Protein 7CCE (pdb70)

Organism: Arabidopsis thaliana (NCBI:txid3702)

Solvent-accessible surface area: 9887 Å² total

Sequence (170 aa):
THFNQFAYDGNTYDLEVPVLLVPEDKSQKPYVAIIKDITQTKDGSMMILGQWFYRPEEAEKRGGGNWQSSDTRELFYSFHRDEVPAESVMHRCVVYFVPAHKQLPKRKNNPGFIVRKVYDTVEKKLWKLTDKDYEDSKQREIDVLVKKTMNVLGDLPDLTKAARSAPATG

GO terms:
  GO:0061628 histone H3K27me3 reader activity (F, IDA)
  GO:0045814 negative regulation of gene expression, epigenetic (P, IDA)
  GO:0140566 histone reader activity (F, IDA)
  GO:0061628 histone H3K27me3 reader activity (F, IMP)
  GO:0034244 negative regulation of transcription elongation by RNA polymerase II (P, IMP)
  GO:0045814 negative regulation of gene expression, epigenetic (P, IMP)
  GO:2000028 regulation of photoperiodism, flowering (P, IMP)
  GO:0005515 protein binding (F, IPI)
  GO:0001217 DNA-binding transcription repressor activity (F, IDA)

CATH classification: 2.30.30.490

B-factor: mean 90.72, std 23.34, range [47.89, 158.92]

Nearest PDB structures (foldseek):
  7cce-assembly1_A  TM=1.006E+00  e=3.163E-33  Arabidopsis thaliana
  6oxb-assembly6_F  TM=7.809E-01  e=2.445E-09  Homo sapiens
  6vil-assembly1_A  TM=7.698E-01  e=1.739E-09  Mus musculus
  5guv-assembly1_A  TM=6.776E-01  e=2.368E-08  Mus musculus
  5gut-assembly1_A  TM=7.048E-01  e=1.541E-07  Mus musculus

Secondary structure (DSSP, 8-state):
-EES-EEETTEEE-SS-EEEE-BSSTTSPPEEEEEEEEEE-TTS-EEEEEEEEE-TTTSBPTTS-B---SSTTEEEEEEEEEEEEGGGEEEE--EEE--SSBPPPPTTTS-SEEEEEEEETTTTEEE-SS-TTS-HHHHHHHHHHHHHHHHH-----B-/-PPB-------

InterPro domains:
  IPR001025 Bromo adjacent homology (BAH) domain [PF01426] (130-247)
  IPR001025 Bromo adjacent homology (BAH) domain [PS51038] (129-248)
  IPR001025 Bromo adjacent homology (BAH) domain [SM00439] (129-248)
  IPR003618 Transcription elongation factor S-II, central domain [PF07500] (340-480)
  IPR003618 Transcription elongation factor S-II, central domain [PS51321] (344-493)
  IPR003618 Transcription elongation factor S-II, central domain [SM00510] (342-475)
  IPR036575 Transcription elongation factor S-II, central domain superfamily [G3DSA:1.10.472.30] (329-467)
  IPR036575 Transcription elongation factor S-II, central domain superfamily [SSF46942] (339-466)
  IPR043151 Bromo adjacent homology (BAH) domain superfamily [G3DSA:2.30.30.490] (108-322)

Radius of gyration: 16.19 Å; Cα contacts (8 Å, |Δi|>4): 333; chains: 2; bounding box: 48×38×39 Å

Foldseek 3Di:
DWDQWDDDPHDIGGAQFKFWFCDPDNPDDTWIWGFHTWDADPVGFIKTKTFGKAAQQGQAALVGHGGDAPDPQEIATERDIDIDTPNRTDGTFDEAEAAPFFDDDDCVVDNHHYYQWHADNVNSDTDGLDDPVDDPVVNVVSVVRNVVNCVVPPDGHGD/DDDDDDDDDDD

Structure (mmCIF, N/CA/C/O backbone):
data_7CCE
#
_entry.id   7CCE
#
_cell.length_a   78.599
_cell.length_b   78.599
_cell.length_c   72.730
_cell.angle_alpha   90.000
_cell.angle_beta   90.000
_cell.angle_gamma   120.000
#
_symmetry.space_group_name_H-M   'P 31 2 1'
#
loop_
_entity.id
_entity.type
_entity.pdbx_description
1 polymer 'Bromo-adjacent homology (BAH) domain-containing protein'
2 polymer 'Histone H3.2'
3 non-polymer 2-AMINO-2-HYDROXYMETHYL-PROPANE-1,3-DIOL
4 water water
#
loop_
_atom_site.group_PDB
_atom_site.id
_atom_site.type_symbol
_atom_site.label_atom_id
_atom_site.label_alt_id
_atom_site.label_comp_id
_atom_site.label_asym_id
_atom_site.label_entity_id
_atom_site.label_seq_id
_atom_site.pdbx_PDB_ins_code
_atom_site.Cartn_x
_atom_site.Cartn_y
_atom_site.Cartn_z
_atom_site.occupancy
_atom_site.B_iso_or_equiv
_atom_site.auth_seq_id
_atom_site.auth_comp_id
_atom_site.auth_asym_id
_atom_site.auth_atom_id
_atom_site.pdbx_PDB_model_num
ATOM 1 N N . THR A 1 9 ? 37.499 37.617 11.179 1.00 86.93 119 THR A N 1
ATOM 2 C CA . THR A 1 9 ? 36.585 38.249 10.233 1.00 78.12 119 THR A CA 1
ATOM 3 C C . THR A 1 9 ? 35.355 37.375 10.000 1.00 87.00 119 THR A C 1
ATOM 4 O O . THR A 1 9 ? 35.462 36.264 9.481 1.00 82.46 119 THR A O 1
ATOM 8 N N . HIS A 1 10 ? 34.191 37.886 10.385 1.00 86.60 120 HIS A N 1
ATOM 9 C CA . HIS A 1 10 ? 32.932 37.165 10.276 1.00 79.20 120 HIS A CA 1
ATOM 10 C C . HIS A 1 10 ? 32.013 37.849 9.273 1.00 69.25 120 HIS A C 1
ATOM 11 O O . HIS A 1 10 ? 32.128 39.049 9.007 1.00 76.52 120 HIS A O 1
ATOM 18 N N . PHE A 1 11 ? 31.095 37.065 8.713 1.00 65.79 121 PHE A N 1
ATOM 19 C CA . PHE A 1 11 ? 30.165 37.542 7.700 1.00 82.06 121 PHE A CA 1
ATOM 20 C C . PHE A 1 11 ? 28.748 37.143 8.082 1.00 71.12 121 PHE A C 1
ATOM 21 O O . PHE A 1 11 ? 28.526 36.065 8.640 1.00 78.74 121 PHE A O 1
ATOM 29 N N . ASN A 1 12 ? 27.789 38.020 7.778 1.00 68.42 122 ASN A N 1
ATOM 30 C CA . ASN A 1 12 ? 26.385 37.705 8.023 1.00 62.48 122 ASN A CA 1
ATOM 31 C C . ASN A 1 12 ? 25.755 36.951 6.859 1.00 71.62 122 ASN A C 1
ATOM 32 O O . ASN A 1 12 ? 24.788 36.208 7.060 1.00 79.60 122 ASN A O 1
ATOM 37 N N . GLN A 1 13 ? 26.276 37.131 5.646 1.00 69.62 123 GLN A N 1
ATOM 38 C CA . GLN A 1 13 ? 25.822 36.393 4.476 1.00 67.98 123 GLN A CA 1
ATOM 39 C C . GLN A 1 13 ? 27.032 36.026 3.628 1.00 75.06 123 GLN A C 1
ATOM 40 O O . GLN A 1 13 ? 28.127 36.567 3.802 1.00 77.07 123 GLN A O 1
ATOM 46 N N . PHE A 1 14 ? 26.827 35.094 2.699 1.00 64.38 124 PHE A N 1
ATOM 47 C CA . PHE A 1 14 ? 27.859 34.815 1.708 1.00 55.78 124 PHE A CA 1
ATOM 48 C C . PHE A 1 14 ? 27.205 34.397 0.399 1.00 74.93 124 PHE A C 1
ATOM 49 O O . PHE A 1 14 ? 26.192 33.697 0.395 1.00 71.87 124 PHE A O 1
ATOM 57 N N . ALA A 1 15 ? 27.801 34.833 -0.707 1.00 70.17 125 ALA A N 1
ATOM 58 C CA . ALA A 1 15 ? 27.287 34.570 -2.043 1.00 71.32 125 ALA A CA 1
ATOM 59 C C . ALA A 1 15 ? 28.182 33.557 -2.743 1.00 65.48 125 ALA A C 1
ATOM 60 O O . ALA A 1 15 ? 29.411 33.675 -2.704 1.00 80.31 125 ALA A O 1
ATOM 62 N N . TYR A 1 16 ? 27.562 32.565 -3.382 1.00 58.14 126 TYR A N 1
ATOM 63 C CA . TYR A 1 16 ? 28.290 31.555 -4.135 1.00 67.71 126 TYR A CA 1
ATOM 64 C C . TYR A 1 16 ? 27.378 30.978 -5.208 1.00 70.19 126 TYR A C 1
ATOM 65 O O . TYR A 1 16 ? 26.210 30.674 -4.942 1.00 71.03 126 TYR A O 1
ATOM 74 N N . ASP A 1 17 ? 27.920 30.844 -6.420 1.00 85.63 127 ASP A N 1
ATOM 75 C CA . ASP A 1 17 ? 27.218 30.232 -7.552 1.00 77.67 127 ASP A CA 1
ATOM 76 C C . ASP A 1 17 ? 25.867 30.892 -7.810 1.00 64.92 127 ASP A C 1
ATOM 77 O O . ASP A 1 17 ? 24.906 30.236 -8.222 1.00 78.33 127 ASP A O 1
ATOM 82 N N . GLY A 1 18 ? 25.779 32.198 -7.566 1.00 63.94 128 GLY A N 1
ATOM 83 C CA . GLY A 1 18 ? 24.564 32.945 -7.807 1.00 60.56 128 GLY A CA 1
ATOM 84 C C . GLY A 1 18 ? 23.545 32.916 -6.688 1.00 64.83 128 GLY A C 1
ATOM 85 O O . GLY A 1 18 ? 22.481 33.532 -6.829 1.00 70.75 128 GLY A O 1
ATOM 86 N N . ASN A 1 19 ? 23.829 32.231 -5.584 1.00 69.98 129 ASN A N 1
ATOM 87 C CA . ASN A 1 19 ? 22.902 32.139 -4.465 1.00 73.19 129 ASN A CA 1
ATOM 88 C C . ASN A 1 19 ? 23.515 32.768 -3.224 1.00 53.41 129 ASN A C 1
ATOM 89 O O . ASN A 1 19 ? 24.701 32.577 -2.938 1.00 64.98 129 ASN A O 1
ATOM 94 N N . THR A 1 20 ? 22.699 33.520 -2.493 1.00 62.78 130 THR A N 1
ATOM 95 C CA . THR A 1 20 ? 23.107 34.147 -1.244 1.00 53.76 130 THR A CA 1
ATOM 96 C C . THR A 1 20 ? 22.568 33.333 -0.077 1.00 72.48 130 THR A C 1
ATOM 97 O O . THR A 1 20 ? 21.397 32.944 -0.073 1.00 71.52 130 THR A O 1
ATOM 101 N N . TYR A 1 21 ? 23.425 33.078 0.907 1.00 52.27 131 TYR A N 1
ATOM 102 C CA . TYR A 1 21 ? 23.079 32.281 2.073 1.00 63.78 131 TYR A CA 1
ATOM 103 C C . TYR A 1 21 ? 23.270 33.120 3.324 1.00 52.81 131 TYR A C 1
ATOM 104 O O . TYR A 1 21 ? 24.327 33.738 3.509 1.00 62.46 131 TYR A O 1
ATOM 113 N N . ASP A 1 22 ? 22.244 33.142 4.171 1.00 64.28 132 ASP A N 1
ATOM 114 C CA . ASP A 1 22 ? 22.258 33.862 5.432 1.00 62.22 132 ASP A CA 1
ATOM 115 C C . ASP A 1 22 ? 22.606 32.907 6.570 1.00 56.01 132 ASP A C 1
ATOM 116 O O . ASP A 1 22 ? 22.953 31.743 6.360 1.00 60.79 132 ASP A O 1
ATOM 121 N N . LEU A 1 23 ? 22.501 33.411 7.793 1.00 66.97 133 LEU A N 1
ATOM 122 C CA . LEU A 1 23 ? 22.722 32.609 8.986 1.00 67.43 133 LEU A CA 1
ATOM 123 C C . LEU A 1 23 ? 21.422 31.943 9.427 1.00 60.45 133 LEU A C 1
ATOM 124 O O . LEU A 1 23 ? 20.320 32.411 9.126 1.00 66.58 133 LEU A O 1
ATOM 129 N N . GLU A 1 24 ? 21.571 30.829 10.147 1.00 59.87 134 GLU A N 1
ATOM 130 C CA . GLU A 1 24 ? 20.444 30.110 10.747 1.00 62.11 134 GLU A CA 1
ATOM 131 C C . GLU A 1 24 ? 19.462 29.611 9.688 1.00 70.76 134 GLU A C 1
ATOM 132 O O . GLU A 1 24 ? 18.243 29.655 9.875 1.00 77.11 134 GLU A O 1
ATOM 138 N N . VAL A 1 25 ? 19.992 29.127 8.568 1.00 65.64 135 VAL A N 1
ATOM 139 C CA . VAL A 1 25 ? 19.173 28.506 7.529 1.00 66.47 135 VAL A CA 1
ATOM 140 C C . VAL A 1 25 ? 19.779 27.154 7.165 1.00 57.67 135 VAL A C 1
ATOM 141 O O . VAL A 1 25 ? 21.010 27.005 7.165 1.00 61.03 135 VAL A O 1
ATOM 145 N N . PRO A 1 26 ? 18.964 26.145 6.861 1.00 62.30 136 PRO A N 1
ATOM 146 C CA . PRO A 1 26 ? 19.516 24.837 6.498 1.00 62.90 136 PRO A CA 1
ATOM 147 C C . PRO A 1 26 ? 20.000 24.807 5.058 1.00 62.14 136 PRO A C 1
ATOM 148 O O . PRO A 1 26 ? 19.413 25.428 4.166 1.00 69.88 136 PRO A O 1
ATOM 152 N N . VAL A 1 27 ? 21.088 24.073 4.837 1.00 59.67 137 VAL A N 1
ATOM 153 C CA . VAL A 1 27 ? 21.683 23.932 3.515 1.00 60.77 137 VAL A CA 1
ATOM 154 C C . VAL A 1 27 ? 22.111 22.487 3.306 1.00 62.17 137 VAL A C 1
ATOM 155 O O . VAL A 1 27 ? 22.445 21.767 4.256 1.00 74.14 137 VAL A O 1
ATOM 159 N N . LEU A 1 28 ? 22.087 22.068 2.042 1.00 63.86 138 LEU A N 1
ATOM 160 C CA . LEU A 1 28 ? 22.658 20.797 1.620 1.00 65.08 138 LEU A CA 1
ATOM 161 C C . LEU A 1 28 ? 24.124 20.994 1.261 1.00 57.20 138 LEU A C 1
ATOM 162 O O . LEU A 1 28 ? 24.503 22.008 0.669 1.00 69.39 138 LEU A O 1
ATOM 167 N N . LEU A 1 29 ? 24.943 20.013 1.619 1.00 55.50 139 LEU A N 1
ATOM 168 C CA . LEU A 1 29 ? 26.380 20.065 1.408 1.00 55.71 139 LEU A CA 1
ATOM 169 C C . LEU A 1 29 ? 26.837 18.795 0.710 1.00 64.33 139 LEU A C 1
ATOM 170 O O . LEU A 1 29 ? 26.346 17.700 1.009 1.00 84.82 139 LEU A O 1
ATOM 175 N N . VAL A 1 30 ? 27.772 18.954 -0.222 1.00 74.97 140 VAL A N 1
ATOM 176 C CA . VAL A 1 30 ? 28.373 17.794 -0.891 1.00 75.64 140 VAL A CA 1
ATOM 177 C C . VAL A 1 30 ? 29.099 16.947 0.147 1.00 74.27 140 VAL A C 1
ATOM 178 O O . VAL A 1 30 ? 29.945 17.476 0.897 1.00 73.08 140 VAL A O 1
ATOM 182 N N . PRO A 1 31 ? 28.815 15.651 0.245 1.00 80.09 141 PRO A N 1
ATOM 183 C CA . PRO A 1 31 ? 29.390 14.850 1.329 1.00 85.09 141 PRO A CA 1
ATOM 184 C C . PRO A 1 31 ? 30.875 14.589 1.130 1.00 88.65 141 PRO A C 1
ATOM 185 O O . PRO A 1 31 ? 31.408 14.645 0.019 1.00 92.03 141 PRO A O 1
ATOM 189 N N . GLU A 1 32 ? 31.544 14.310 2.249 1.00 104.61 142 GLU A N 1
ATOM 190 C CA . GLU A 1 32 ? 32.947 13.911 2.210 1.00 96.50 142 GLU A CA 1
ATOM 191 C C . GLU A 1 32 ? 33.121 12.627 1.409 1.00 103.42 142 GLU A C 1
ATOM 192 O O . GLU A 1 32 ? 33.799 12.607 0.375 1.00 104.57 142 GLU A O 1
ATOM 198 N N . ASP A 1 33 ? 32.512 11.544 1.878 1.00 110.35 143 ASP A N 1
ATOM 199 C CA . ASP A 1 33 ? 32.525 10.291 1.142 1.00 119.45 143 ASP A CA 1
ATOM 200 C C . ASP A 1 33 ? 31.505 10.353 0.012 1.00 112.46 143 ASP A C 1
ATOM 201 O O . ASP A 1 33 ? 30.382 10.829 0.197 1.00 108.49 143 ASP A O 1
ATOM 206 N N . LYS A 1 34 ? 31.910 9.874 -1.165 1.00 122.07 144 LYS A N 1
ATOM 207 C CA . LYS A 1 34 ? 31.046 9.952 -2.339 1.00 121.05 144 LYS A CA 1
ATOM 208 C C . LYS A 1 34 ? 29.769 9.141 -2.144 1.00 134.42 144 LYS A C 1
ATOM 209 O O . LYS A 1 34 ? 28.688 9.562 -2.571 1.00 133.02 144 LYS A O 1
ATOM 215 N N . SER A 1 35 ? 29.873 7.978 -1.494 1.00 135.89 145 SER A N 1
ATOM 216 C CA . SER A 1 35 ? 28.718 7.111 -1.299 1.00 128.81 145 SER A CA 1
ATOM 217 C C . SER A 1 35 ? 27.697 7.681 -0.324 1.00 130.89 145 SER A C 1
ATOM 218 O O . SER A 1 35 ? 26.591 7.140 -0.232 1.00 132.30 145 SER A O 1
ATOM 221 N N . GLN A 1 36 ? 28.033 8.743 0.403 1.00 126.49 146 GLN A N 1
ATOM 222 C CA . GLN A 1 36 ? 27.113 9.313 1.373 1.00 114.63 146 GLN A CA 1
ATOM 223 C C . GLN A 1 36 ? 26.027 10.130 0.680 1.00 109.65 146 GLN A C 1
ATOM 224 O O . GLN A 1 36 ? 26.199 10.633 -0.433 1.00 102.65 146 GLN A O 1
ATOM 230 N N . LYS A 1 37 ? 24.893 10.259 1.364 1.00 110.79 147 LYS A N 1
ATOM 231 C CA . LYS A 1 37 ? 23.861 11.181 0.935 1.00 97.61 147 LYS A CA 1
ATOM 232 C C . LYS A 1 37 ? 24.314 12.614 1.208 1.00 90.61 147 LYS A C 1
ATOM 233 O O . LYS A 1 37 ? 25.182 12.848 2.051 1.00 96.34 147 LYS A O 1
ATOM 239 N N . PRO A 1 38 ? 23.758 13.590 0.488 1.00 85.23 148 PRO A N 1
ATOM 240 C CA . PRO A 1 38 ? 24.130 14.990 0.744 1.00 78.76 148 PRO A CA 1
ATOM 241 C C . PRO A 1 38 ? 23.828 15.384 2.183 1.00 77.00 148 PRO A C 1
ATOM 242 O O . PRO A 1 38 ? 22.734 15.139 2.697 1.00 86.86 148 PRO A O 1
ATOM 246 N N . TYR A 1 39 ? 24.817 15.989 2.836 1.00 70.28 149 TYR A N 1
ATOM 247 C CA . TYR A 1 39 ? 24.661 16.373 4.231 1.00 56.33 149 TYR A CA 1
ATOM 248 C C . TYR A 1 39 ? 23.692 17.545 4.357 1.00 64.84 149 TYR A C 1
ATOM 249 O O . TYR A 1 39 ? 23.521 18.337 3.431 1.00 89.04 149 TYR A O 1
ATOM 258 N N . VAL A 1 40 ? 23.052 17.648 5.518 1.00 62.56 150 VAL A N 1
ATOM 259 C CA . VAL A 1 40 ? 22.153 18.753 5.835 1.00 58.35 150 VAL A CA 1
ATOM 260 C C . VAL A 1 40 ? 22.687 19.441 7.082 1.00 72.48 150 VAL A C 1
ATOM 261 O O . VAL A 1 40 ? 22.974 18.775 8.085 1.00 69.39 150 VAL A O 1
ATOM 265 N N . ALA A 1 41 ? 22.822 20.766 7.026 1.00 76.83 151 ALA A N 1
ATOM 266 C CA . ALA A 1 41 ? 23.394 21.472 8.164 1.00 67.66 151 ALA A CA 1
ATOM 267 C C . ALA A 1 41 ? 22.828 22.880 8.266 1.00 76.01 151 ALA A C 1
ATOM 268 O O . ALA A 1 41 ? 22.548 23.528 7.254 1.00 69.84 151 ALA A O 1
ATOM 270 N N . ILE A 1 42 ? 22.671 23.346 9.504 1.00 67.35 152 ILE A N 1
ATOM 271 C CA . ILE A 1 42 ? 22.284 24.725 9.775 1.00 54.80 152 ILE A CA 1
ATOM 272 C C . ILE A 1 42 ? 23.541 25.586 9.794 1.00 70.57 152 ILE A C 1
ATOM 273 O O . ILE A 1 42 ? 24.545 25.218 10.416 1.00 60.23 152 ILE A O 1
ATOM 278 N N . ILE A 1 43 ? 23.487 26.730 9.119 1.00 61.71 153 ILE A N 1
ATOM 279 C CA . ILE A 1 43 ? 24.611 27.662 9.100 1.00 60.82 153 ILE A CA 1
ATOM 280 C C . ILE A 1 43 ? 24.612 28.454 10.400 1.00 65.31 153 ILE A C 1
ATOM 281 O O . ILE A 1 43 ? 23.643 29.151 10.716 1.00 69.94 153 ILE A O 1
ATOM 286 N N . LYS A 1 44 ? 25.703 28.349 11.161 1.00 58.89 154 LYS A N 1
ATOM 287 C CA . LYS A 1 44 ? 25.858 29.072 12.414 1.00 66.95 154 LYS A CA 1
ATOM 288 C C . LYS A 1 44 ? 26.818 30.245 12.319 1.00 59.93 154 LYS A C 1
ATOM 289 O O . LYS A 1 44 ? 26.655 31.219 13.058 1.00 69.54 154 LYS A O 1
ATOM 295 N N . ASP A 1 45 ? 27.804 30.185 11.428 1.00 59.36 155 ASP A N 1
ATOM 296 C CA . ASP A 1 45 ? 28.795 31.246 11.313 1.00 58.12 155 ASP A CA 1
ATOM 297 C C . ASP A 1 45 ? 29.418 31.205 9.925 1.00 69.99 155 ASP A C 1
ATOM 298 O O . ASP A 1 45 ? 29.564 30.137 9.325 1.00 64.76 155 ASP A O 1
ATOM 303 N N . ILE A 1 46 ? 29.782 32.384 9.424 1.00 64.70 156 ILE A N 1
ATOM 304 C CA . ILE A 1 46 ? 30.437 32.538 8.128 1.00 58.15 156 ILE A CA 1
ATOM 305 C C . ILE A 1 46 ? 31.728 33.308 8.371 1.00 69.60 156 ILE A C 1
ATOM 306 O O . ILE A 1 46 ? 31.692 34.508 8.670 1.00 68.72 156 ILE A O 1
ATOM 311 N N . THR A 1 47 ? 32.864 32.628 8.238 1.00 62.66 157 THR A 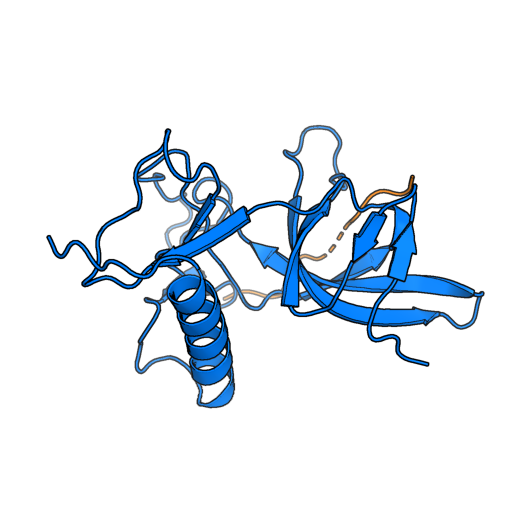N 1
ATOM 312 C CA . THR A 1 47 ? 34.164 33.209 8.533 1.00 77.19 157 THR A CA 1
ATOM 313 C C . THR A 1 47 ? 35.082 33.103 7.322 1.00 82.27 157 THR A C 1
ATOM 314 O O . THR A 1 47 ? 34.820 32.354 6.378 1.00 78.06 157 THR A O 1
ATOM 318 N N . GLN A 1 48 ? 36.169 33.872 7.360 1.00 76.84 158 GLN A N 1
ATOM 319 C CA . GLN A 1 48 ? 37.196 33.854 6.326 1.00 79.12 158 GLN A CA 1
ATOM 320 C C . GLN A 1 48 ? 38.502 33.380 6.947 1.00 80.02 158 GLN A C 1
ATOM 321 O O . GLN A 1 48 ? 38.967 33.957 7.936 1.00 88.56 158 GLN A O 1
ATOM 327 N N . THR A 1 49 ? 39.143 32.369 6.379 1.00 95.26 159 THR A N 1
ATOM 328 C CA . THR A 1 49 ? 40.413 31.896 6.985 1.00 95.86 159 THR A CA 1
ATOM 329 C C . THR A 1 49 ? 41.560 32.865 6.693 1.00 100.79 159 THR A C 1
ATOM 330 O O . THR A 1 49 ? 41.368 33.823 5.956 1.00 97.00 159 THR A O 1
ATOM 334 N N . LYS A 1 50 ? 42.722 32.604 7.286 1.00 97.09 160 LYS A N 1
ATOM 335 C CA . LYS A 1 50 ? 43.945 33.428 7.112 1.00 109.26 160 LYS A CA 1
ATOM 336 C C . LYS A 1 50 ? 44.352 33.419 5.641 1.00 105.46 160 LYS A C 1
ATOM 337 O O . LYS A 1 50 ? 44.682 34.462 5.124 1.00 108.71 160 LYS A O 1
ATOM 343 N N . ASP A 1 51 ? 44.226 32.281 4.971 1.00 99.44 161 ASP A N 1
ATOM 344 C CA . ASP A 1 51 ? 44.619 32.154 3.550 1.00 111.40 161 ASP A CA 1
ATOM 345 C C . ASP A 1 51 ? 43.525 32.664 2.599 1.00 110.27 161 ASP A C 1
ATOM 346 O O . ASP A 1 51 ? 43.726 32.561 1.400 1.00 110.57 161 ASP A O 1
ATOM 351 N N . GLY A 1 52 ? 42.394 33.138 3.108 1.00 104.72 162 GLY A N 1
ATOM 352 C CA . GLY A 1 52 ? 41.357 33.736 2.255 1.00 91.85 162 GLY A CA 1
ATOM 353 C C . GLY A 1 52 ? 40.275 32.783 1.820 1.00 93.25 162 GLY A C 1
ATOM 354 O O . GLY A 1 52 ? 39.435 33.206 1.059 1.00 98.26 162 GLY A O 1
ATOM 355 N N . SER A 1 53 ? 40.306 31.533 2.250 1.00 83.11 163 SER A N 1
ATOM 356 C CA . SER A 1 53 ? 39.196 30.642 1.851 1.00 80.67 163 SER A CA 1
ATOM 357 C C . SER A 1 53 ? 38.001 30.971 2.740 1.00 91.71 163 SER A C 1
ATOM 358 O O . SER A 1 53 ? 38.224 31.392 3.865 1.00 103.57 163 SER A O 1
ATOM 361 N N . MET A 1 54 ? 36.778 30.779 2.261 1.00 84.61 164 MET A N 1
ATOM 362 C CA . MET A 1 54 ? 35.626 31.100 3.124 1.00 68.45 164 MET A CA 1
ATOM 363 C C . MET A 1 54 ? 35.081 29.801 3.682 1.00 82.92 164 MET A C 1
ATOM 364 O O . MET A 1 54 ? 34.774 28.945 2.896 1.00 88.84 164 MET A O 1
ATOM 369 N N . MET A 1 55 ? 35.022 29.684 5.002 1.00 80.37 165 MET A N 1
ATOM 370 C CA . MET A 1 55 ? 34.487 28.513 5.675 1.00 72.67 165 MET A CA 1
ATOM 371 C C . MET A 1 55 ? 33.202 28.889 6.399 1.00 75.08 165 MET A C 1
ATOM 372 O O . MET A 1 55 ? 33.061 30.008 6.899 1.00 70.94 165 MET A O 1
ATOM 377 N N . ILE A 1 56 ? 32.262 27.950 6.451 1.00 60.07 166 ILE A N 1
ATOM 378 C CA . ILE A 1 56 ? 31.022 28.127 7.195 1.00 58.56 166 ILE A CA 1
ATOM 379 C C . ILE A 1 56 ? 30.989 27.099 8.317 1.00 71.37 166 ILE A C 1
ATOM 380 O O . ILE A 1 56 ? 31.397 25.946 8.132 1.00 58.82 166 ILE A O 1
ATOM 385 N N . LEU A 1 57 ? 30.529 27.528 9.489 1.00 59.84 167 LEU A N 1
ATOM 386 C CA . LEU A 1 57 ? 30.305 26.620 10.602 1.00 67.41 167 LEU A CA 1
ATOM 387 C C . LEU A 1 57 ? 28.920 26.005 10.440 1.00 58.47 167 LEU A C 1
ATOM 388 O O . LEU A 1 57 ? 27.928 26.727 10.310 1.00 68.59 167 LEU A O 1
ATOM 393 N N . GLY A 1 58 ? 28.842 24.693 10.454 1.00 63.94 168 GLY A N 1
ATOM 394 C CA . GLY A 1 58 ? 27.515 24.109 10.254 1.00 69.45 168 GLY A CA 1
ATOM 395 C C . GLY A 1 58 ? 27.123 23.199 11.377 1.00 64.04 168 GLY A C 1
ATOM 396 O O . GLY A 1 58 ? 27.964 22.504 11.845 1.00 81.36 168 GLY A O 1
ATOM 397 N N . GLN A 1 59 ? 25.866 23.246 11.788 1.00 77.34 169 GLN A N 1
ATOM 398 C CA . GLN A 1 59 ? 25.384 22.340 12.849 1.00 67.15 169 GLN A CA 1
ATOM 399 C C . GLN A 1 59 ? 24.688 21.195 12.135 1.00 66.46 169 GLN A C 1
ATOM 400 O O . GLN A 1 59 ? 23.708 21.433 11.480 1.00 72.38 169 GLN A O 1
ATOM 406 N N . TRP A 1 60 ? 25.210 19.996 12.277 1.00 59.42 170 TRP A N 1
ATOM 407 C CA . TRP A 1 60 ? 24.686 18.854 11.509 1.00 69.80 170 TRP A CA 1
ATOM 408 C C . TRP A 1 60 ? 23.294 18.422 11.913 1.00 71.83 170 TRP A C 1
ATOM 409 O O . TRP A 1 60 ? 22.858 18.694 12.991 1.00 69.46 170 TRP A O 1
ATOM 420 N N . PHE A 1 61 ? 22.696 17.715 10.977 1.00 75.68 171 PHE A N 1
ATOM 421 C CA . PHE A 1 61 ? 21.418 17.001 11.091 1.00 69.21 171 PHE A CA 1
ATOM 422 C C . PHE A 1 61 ? 21.792 15.536 10.929 1.00 75.82 171 PHE A C 1
ATOM 423 O O . PHE A 1 61 ? 22.677 15.230 10.165 1.00 72.62 171 PHE A O 1
ATOM 431 N N . TYR A 1 62 ? 21.138 14.648 11.645 1.00 71.31 172 TYR A N 1
ATOM 432 C CA . TYR A 1 62 ? 21.513 13.235 11.470 1.00 74.02 172 TYR A CA 1
ATOM 433 C C . TYR A 1 62 ? 20.307 12.487 10.943 1.00 74.98 172 TYR A C 1
ATOM 434 O O . TYR A 1 62 ? 19.225 12.672 11.434 1.00 76.94 172 TYR A O 1
ATOM 443 N N . ARG A 1 63 ? 20.510 11.695 9.921 1.00 62.92 173 ARG A N 1
ATOM 444 C CA . ARG A 1 63 ? 19.437 10.840 9.443 1.00 81.47 173 ARG A CA 1
ATOM 445 C C . ARG A 1 63 ? 19.241 9.678 10.416 1.00 81.29 173 ARG A C 1
ATOM 446 O O . ARG A 1 63 ? 20.217 9.156 10.960 1.00 82.90 173 ARG A O 1
ATOM 454 N N . PRO A 1 64 ? 17.994 9.270 10.670 1.00 82.39 174 PRO A N 1
ATOM 455 C CA . PRO A 1 64 ? 17.750 8.272 11.726 1.00 77.67 174 PRO A CA 1
ATOM 456 C C . PRO A 1 64 ? 18.496 6.964 11.523 1.00 85.70 174 PRO A C 1
ATOM 457 O O . PRO A 1 64 ? 18.784 6.271 12.508 1.00 100.69 174 PRO A O 1
ATOM 461 N N . GLU A 1 65 ? 18.828 6.609 10.284 1.00 88.41 175 GLU A N 1
ATOM 462 C CA . GLU A 1 65 ? 19.521 5.355 10.017 1.00 86.77 175 GLU A CA 1
ATOM 463 C C . GLU A 1 65 ? 21.029 5.452 10.213 1.00 88.42 175 GLU A C 1
ATOM 464 O O . GLU A 1 65 ? 21.696 4.413 10.253 1.00 92.71 175 GLU A O 1
ATOM 470 N N . GLU A 1 66 ? 21.583 6.661 10.327 1.00 87.53 176 GLU A N 1
ATOM 471 C CA . GLU A 1 66 ? 23.010 6.830 10.555 1.00 89.73 176 GLU A CA 1
ATOM 472 C C . GLU A 1 66 ? 23.355 7.255 11.972 1.00 90.18 176 GLU A C 1
ATOM 473 O O . GLU A 1 66 ? 24.521 7.146 12.363 1.00 88.65 176 GLU A O 1
ATOM 479 N N . ALA A 1 67 ? 22.383 7.734 12.744 1.00 90.01 177 ALA A N 1
ATOM 480 C CA . ALA A 1 67 ? 22.634 8.100 14.132 1.00 79.99 177 ALA A CA 1
ATOM 481 C C . ALA A 1 67 ? 22.771 6.840 14.975 1.00 83.98 177 ALA A C 1
ATOM 482 O O . ALA A 1 67 ? 21.867 5.997 14.997 1.00 86.86 177 ALA A O 1
ATOM 484 N N . GLU A 1 68 ? 23.898 6.710 15.668 1.00 84.57 178 GLU A N 1
ATOM 485 C CA . GLU A 1 68 ? 24.155 5.525 16.472 1.00 100.14 178 GLU A CA 1
ATOM 486 C C . GLU A 1 68 ? 23.253 5.505 17.702 1.00 91.54 178 GLU A C 1
ATOM 487 O O . GLU A 1 68 ? 23.180 6.485 18.450 1.00 86.70 178 GLU A O 1
ATOM 493 N N . LYS A 1 69 ? 22.600 4.374 17.961 1.00 100.26 179 LYS A N 1
ATOM 494 C CA . LYS A 1 69 ? 21.793 4.205 19.201 1.00 99.50 179 LYS A CA 1
ATOM 495 C C . LYS A 1 69 ? 22.727 3.764 20.330 1.00 98.11 179 LYS A C 1
ATOM 496 O O . LYS A 1 69 ? 23.744 3.167 20.017 1.00 103.92 179 LYS A O 1
ATOM 502 N N . ARG A 1 70 ? 22.378 3.965 21.594 1.00 110.89 180 ARG A N 1
ATOM 503 C CA . ARG A 1 70 ? 23.305 3.503 22.661 1.00 108.22 180 ARG A CA 1
ATOM 504 C C . ARG A 1 70 ? 23.501 1.991 22.553 1.00 110.81 180 ARG A C 1
ATOM 505 O O . ARG A 1 70 ? 24.640 1.533 22.656 1.00 109.51 180 ARG A O 1
ATOM 513 N N . GLY A 1 71 ? 22.410 1.267 22.344 1.00 109.89 181 GLY A N 1
ATOM 514 C CA . GLY A 1 71 ? 22.430 -0.199 22.197 1.00 125.31 181 GLY A CA 1
ATOM 515 C C . GLY A 1 71 ? 23.203 -0.692 20.975 1.00 132.87 181 GLY A C 1
ATOM 516 O O . GLY A 1 71 ? 23.227 -1.911 20.772 1.00 146.60 181 GLY A O 1
ATOM 517 N N . GLY A 1 72 ? 23.723 0.204 20.131 1.00 121.97 182 GLY A N 1
ATOM 518 C CA . GLY A 1 72 ? 24.551 -0.160 18.966 1.00 125.51 182 GLY A CA 1
ATOM 519 C C . GLY A 1 72 ? 23.773 -0.279 17.671 1.00 130.37 182 GLY A C 1
ATOM 520 O O . GLY A 1 72 ? 24.402 -0.394 16.619 1.00 135.87 18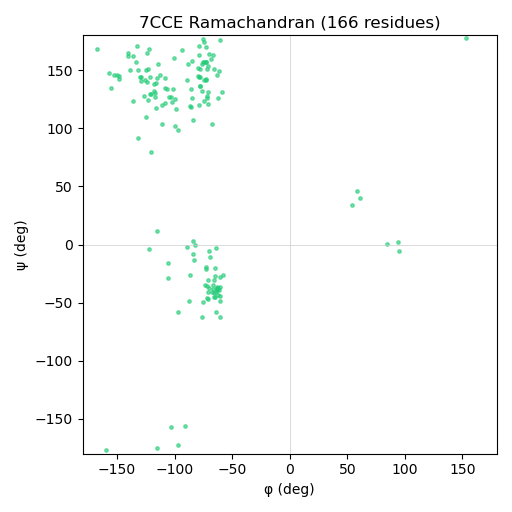2 GLY A O 1
ATOM 521 N N . GLY A 1 73 ? 22.453 -0.168 17.722 1.00 115.65 183 GLY A N 1
ATOM 522 C CA . GLY A 1 73 ? 21.659 -0.266 16.485 1.00 112.32 183 GLY A CA 1
ATOM 523 C C . GLY A 1 73 ? 21.440 1.085 15.822 1.00 115.07 183 GLY A C 1
ATOM 524 O O . GLY A 1 73 ? 22.283 1.974 15.947 1.00 108.96 183 GLY A O 1
ATOM 525 N N . ASN A 1 74 ? 20.385 1.177 15.024 1.00 105.82 184 ASN A N 1
ATOM 526 C CA . ASN A 1 74 ? 20.005 2.454 14.379 1.00 111.80 184 ASN A CA 1
ATOM 527 C C . ASN A 1 74 ? 18.501 2.643 14.557 1.00 115.06 184 ASN A C 1
ATOM 528 O O . ASN A 1 74 ? 17.808 1.656 14.813 1.00 117.91 184 ASN A O 1
ATOM 533 N N . TRP A 1 75 ? 18.035 3.882 14.483 1.00 109.55 185 TRP A N 1
ATOM 534 C CA . TRP A 1 75 ? 16.597 4.192 14.620 1.00 105.47 185 TRP A CA 1
ATOM 535 C C . TRP A 1 75 ? 15.854 3.898 13.330 1.00 111.41 185 TRP A C 1
ATOM 536 O O . TRP A 1 75 ? 16.496 3.756 12.303 1.00 111.75 185 TRP A O 1
ATOM 547 N N . GLN A 1 76 ? 14.535 3.803 13.421 1.00 118.29 186 GLN A N 1
ATOM 548 C CA . GLN A 1 76 ? 13.702 3.613 12.217 1.00 127.64 186 GLN A CA 1
ATOM 549 C C . GLN A 1 76 ? 13.062 4.975 11.958 1.00 116.83 186 GLN A C 1
ATOM 550 O O . GLN A 1 76 ? 12.510 5.541 12.893 1.00 111.58 186 GLN A O 1
ATOM 556 N N . SER A 1 77 ? 13.194 5.501 10.748 1.00 110.89 187 SER A N 1
ATOM 557 C CA . SER A 1 77 ? 12.608 6.833 10.484 1.00 115.96 187 SER A CA 1
ATOM 558 C C . SER A 1 77 ? 11.100 6.665 10.444 1.00 122.07 187 SER A C 1
ATOM 559 O O . SER A 1 77 ? 10.641 5.834 9.667 1.00 125.55 187 SER A O 1
ATOM 562 N N . SER A 1 78 ? 10.358 7.433 11.232 1.00 115.44 188 SER A N 1
ATOM 563 C CA . SER A 1 78 ? 8.895 7.238 11.122 1.00 125.11 188 SER A CA 1
ATOM 564 C C . SER A 1 78 ? 8.453 7.662 9.726 1.00 125.93 188 SER A C 1
ATOM 565 O O . SER A 1 78 ? 7.752 6.891 9.069 1.00 127.38 188 SER A O 1
ATOM 568 N N . ASP A 1 79 ? 8.958 8.808 9.277 1.00 118.80 189 ASP A N 1
ATOM 569 C CA . ASP A 1 79 ? 8.561 9.404 7.983 1.00 102.80 189 ASP A CA 1
ATOM 570 C C . ASP A 1 79 ? 9.807 9.595 7.147 1.00 99.11 189 ASP A C 1
ATOM 571 O O . ASP A 1 79 ? 10.855 9.840 7.708 1.00 100.04 189 ASP A O 1
ATOM 576 N N . THR A 1 80 ? 9.651 9.549 5.842 1.00 104.89 190 THR A N 1
ATOM 577 C CA . THR A 1 80 ? 10.807 9.723 4.948 1.00 100.77 190 THR A CA 1
ATOM 578 C C . THR A 1 80 ? 11.393 11.103 5.213 1.00 94.52 190 THR A C 1
ATOM 579 O O . THR A 1 80 ? 12.572 11.269 5.002 1.00 97.37 190 THR A O 1
ATOM 583 N N . ARG A 1 81 ? 10.589 12.062 5.651 1.00 89.73 191 ARG A N 1
ATOM 584 C CA . ARG A 1 81 ? 11.122 13.405 5.821 1.00 85.47 191 ARG A CA 1
ATOM 585 C C . ARG A 1 81 ? 11.827 13.609 7.156 1.00 86.30 191 ARG A C 1
ATOM 586 O O . ARG A 1 81 ? 12.265 14.730 7.439 1.00 90.73 191 ARG A O 1
ATOM 594 N N . GLU A 1 82 ? 11.947 12.570 7.982 1.00 79.98 192 GLU A N 1
ATOM 595 C CA . GLU A 1 82 ? 12.436 12.746 9.343 1.00 84.16 192 GLU A CA 1
ATOM 596 C C . GLU A 1 82 ? 13.946 12.953 9.363 1.00 77.80 192 GLU A C 1
ATOM 597 O O . GLU A 1 82 ? 14.697 12.209 8.726 1.00 78.32 192 GLU A O 1
ATOM 603 N N . LEU A 1 83 ? 14.377 13.977 10.095 1.00 78.07 193 LEU A N 1
ATOM 604 C CA . LEU A 1 83 ? 15.780 14.218 10.386 1.00 72.61 193 LEU A CA 1
ATOM 605 C C . LEU A 1 83 ? 15.944 14.479 11.875 1.00 72.23 193 LEU A C 1
ATOM 606 O O . LEU A 1 83 ? 15.039 14.998 12.536 1.00 82.21 193 LEU A O 1
ATOM 611 N N . PHE A 1 84 ? 17.108 14.113 12.399 1.00 68.28 194 PHE A N 1
ATOM 612 C CA . PHE A 1 84 ? 17.495 14.437 13.765 1.00 73.00 194 PHE A CA 1
ATOM 613 C C . PHE A 1 84 ? 18.425 15.639 13.744 1.00 75.68 194 PHE A C 1
ATOM 614 O O . PHE A 1 84 ? 19.447 15.624 13.049 1.00 68.03 194 PHE A O 1
ATOM 622 N N . TYR A 1 85 ? 18.074 16.675 14.498 1.00 65.34 195 TYR A N 1
ATOM 623 C CA . TYR A 1 85 ? 19.022 17.752 14.717 1.00 63.70 195 TYR A CA 1
ATOM 624 C C . TYR A 1 85 ? 20.035 17.332 15.779 1.00 64.16 195 TYR A C 1
ATOM 625 O O . TYR A 1 85 ? 19.896 16.297 16.438 1.00 78.95 195 TYR A O 1
ATOM 634 N N . SER A 1 86 ? 21.071 18.145 15.939 1.00 72.24 196 SER A N 1
ATOM 635 C CA . SER A 1 86 ? 22.114 17.859 16.912 1.00 63.51 196 SER A CA 1
ATOM 636 C C . SER A 1 86 ? 22.847 19.154 17.225 1.00 62.66 196 SER A C 1
ATOM 637 O O . SER A 1 86 ? 22.493 20.230 16.734 1.00 72.73 196 SER A O 1
ATOM 640 N N . PHE A 1 87 ? 23.883 19.037 18.053 1.00 67.87 197 PHE A N 1
ATOM 641 C CA . PHE A 1 87 ? 24.771 20.149 18.360 1.00 72.08 197 PHE A CA 1
ATOM 642 C C . PHE A 1 87 ? 26.185 19.895 17.854 1.00 77.97 197 PHE A C 1
ATOM 643 O O . PHE A 1 87 ? 27.107 20.636 18.213 1.00 83.97 197 PHE A O 1
ATOM 651 N N . HIS A 1 88 ? 26.373 18.866 17.030 1.00 72.02 198 HIS A N 1
ATOM 652 C CA . HIS A 1 88 ? 27.663 18.597 16.407 1.00 72.00 198 HIS A CA 1
ATOM 653 C C . HIS A 1 88 ? 27.944 19.656 15.349 1.00 68.90 198 HIS A C 1
ATOM 654 O O . HIS A 1 88 ? 27.168 19.816 14.400 1.00 62.73 198 HIS A O 1
ATOM 661 N N . ARG A 1 89 ? 29.047 20.384 15.507 1.00 71.36 199 ARG A N 1
ATOM 662 C CA . ARG A 1 89 ? 29.381 21.495 14.629 1.00 65.91 199 ARG A CA 1
ATOM 663 C C . ARG A 1 89 ? 30.730 21.259 13.966 1.00 76.58 199 ARG A C 1
ATOM 664 O O . ARG A 1 89 ? 31.646 20.702 14.578 1.00 66.29 199 ARG A O 1
ATOM 672 N N . ASP A 1 90 ? 30.843 21.689 12.711 1.00 60.70 200 ASP A N 1
ATOM 673 C CA . ASP A 1 90 ? 32.066 21.492 11.942 1.00 66.14 200 ASP A CA 1
ATOM 674 C C . ASP A 1 90 ? 32.258 22.639 10.962 1.00 70.32 200 ASP A C 1
ATOM 675 O O . ASP A 1 90 ? 31.290 23.169 10.418 1.00 73.91 200 ASP A O 1
ATOM 680 N N . GLU A 1 91 ? 33.513 23.017 10.742 1.00 71.10 201 GLU A N 1
ATOM 681 C CA . GLU A 1 91 ? 33.846 24.023 9.738 1.00 76.37 201 GLU A CA 1
ATOM 682 C C . GLU A 1 91 ? 33.994 23.343 8.382 1.00 75.44 201 GLU A C 1
ATOM 683 O O . GLU A 1 91 ? 34.863 22.480 8.206 1.00 71.02 201 GLU A O 1
ATOM 689 N N . VAL A 1 92 ? 33.150 23.723 7.428 1.00 75.37 202 VAL A N 1
ATOM 690 C CA . VAL A 1 92 ? 33.201 23.131 6.094 1.00 87.62 202 VAL A CA 1
ATOM 691 C C . VAL A 1 92 ? 33.347 24.248 5.066 1.00 75.65 202 VAL A C 1
ATOM 692 O O . VAL A 1 92 ? 32.873 25.369 5.298 1.00 77.30 202 VAL A O 1
ATOM 696 N N . PRO A 1 93 ? 33.998 23.998 3.930 1.00 75.93 203 PRO A N 1
ATOM 697 C CA . PRO A 1 93 ? 34.211 25.073 2.952 1.00 75.63 203 PRO A CA 1
ATOM 698 C C . PRO A 1 93 ? 32.896 25.602 2.398 1.00 68.99 203 PRO A C 1
ATOM 699 O O . PRO A 1 93 ? 31.925 24.861 2.233 1.00 66.29 203 PRO A O 1
ATOM 703 N N . ALA A 1 94 ? 32.876 26.906 2.111 1.00 71.15 204 ALA A N 1
ATOM 704 C CA . ALA A 1 94 ? 31.664 27.532 1.594 1.00 66.42 204 ALA A CA 1
ATOM 705 C C . ALA A 1 94 ? 31.308 27.011 0.209 1.00 58.30 204 ALA A C 1
ATOM 706 O O . ALA A 1 94 ? 30.126 26.950 -0.145 1.00 63.66 204 ALA A O 1
ATOM 708 N N . GLU A 1 95 ? 32.311 26.627 -0.585 1.00 69.96 205 GLU A N 1
ATOM 709 C CA . GLU A 1 95 ? 32.063 26.098 -1.921 1.00 74.71 205 GLU A CA 1
ATOM 710 C C . GLU A 1 95 ? 31.420 24.718 -1.900 1.00 82.31 205 GLU A C 1
ATOM 711 O O . GLU A 1 95 ? 31.067 24.203 -2.968 1.00 81.17 205 GLU A O 1
ATOM 717 N N . SER A 1 96 ? 31.259 24.109 -0.725 1.00 77.14 206 SER A N 1
ATOM 718 C CA . SER A 1 96 ? 30.649 22.792 -0.626 1.00 59.79 206 SER A CA 1
ATOM 719 C C . SER A 1 96 ? 29.128 22.837 -0.602 1.00 53.24 206 SER A C 1
ATOM 720 O O . SER A 1 96 ? 28.494 21.781 -0.681 1.00 75.84 206 SER A O 1
ATOM 723 N N . VAL A 1 97 ? 28.531 24.025 -0.496 1.00 55.35 207 VAL A N 1
ATOM 724 C CA . VAL A 1 97 ? 27.079 24.122 -0.444 1.00 62.11 207 VAL A CA 1
ATOM 725 C C . VAL A 1 97 ? 26.497 23.840 -1.823 1.00 67.98 207 VAL A C 1
ATOM 726 O O . VAL A 1 97 ? 27.071 24.214 -2.855 1.00 65.14 207 VAL A O 1
ATOM 730 N N . MET A 1 98 ? 25.360 23.145 -1.846 1.00 57.32 208 MET A N 1
ATOM 731 C CA . MET A 1 98 ? 24.626 22.879 -3.077 1.00 65.91 208 MET A CA 1
ATOM 732 C C . MET A 1 98 ? 23.496 23.884 -3.267 1.00 77.29 208 MET A C 1
ATOM 733 O O . MET A 1 98 ? 23.451 24.594 -4.276 1.00 77.77 208 MET A O 1
ATOM 738 N N . HIS A 1 99 ? 22.586 23.960 -2.300 1.00 60.76 209 HIS A N 1
ATOM 739 C CA . HIS A 1 99 ? 21.504 24.937 -2.301 1.00 64.30 209 HIS A CA 1
ATOM 740 C C . HIS A 1 99 ? 20.861 24.931 -0.922 1.00 70.02 209 HIS A C 1
ATOM 741 O O . HIS A 1 99 ? 21.111 24.044 -0.101 1.00 57.01 209 HIS A O 1
ATOM 748 N N . ARG A 1 100 ? 20.023 25.936 -0.680 1.00 72.51 210 ARG A N 1
ATOM 749 C CA . ARG A 1 100 ? 19.246 25.994 0.549 1.00 62.39 210 ARG A CA 1
ATOM 750 C C . ARG A 1 100 ? 18.058 25.046 0.459 1.00 68.33 210 ARG A C 1
ATOM 751 O O . ARG A 1 100 ? 17.371 24.984 -0.566 1.00 87.77 210 ARG A O 1
ATOM 759 N N . CYS A 1 101 ? 17.818 24.304 1.534 1.00 67.82 211 CYS A N 1
ATOM 760 C CA . CYS A 1 101 ? 16.706 23.366 1.603 1.00 57.13 211 CYS A CA 1
ATOM 761 C C . CYS A 1 101 ? 15.725 23.822 2.685 1.00 66.69 211 CYS A C 1
ATOM 762 O O . CYS A 1 101 ? 15.879 24.888 3.286 1.00 68.95 211 CYS A O 1
ATOM 765 N N . VAL A 1 102 ? 14.707 23.000 2.929 1.00 67.58 212 VAL A N 1
ATOM 766 C CA . VAL A 1 102 ? 13.644 23.307 3.877 1.00 68.09 212 VAL A CA 1
ATOM 767 C C . VAL A 1 102 ? 13.673 22.273 4.993 1.00 75.90 212 VAL A C 1
ATOM 768 O O . VAL A 1 102 ? 13.698 21.066 4.727 1.00 71.54 212 VAL A O 1
ATOM 772 N N . VAL A 1 103 ? 13.664 22.747 6.240 1.00 72.22 213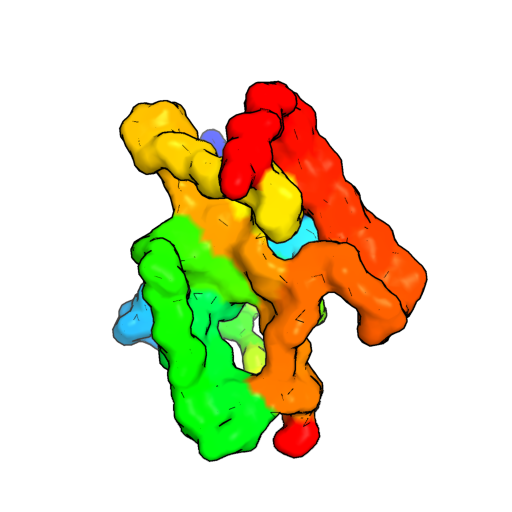 VAL A N 1
ATOM 773 C CA . VAL A 1 103 ? 13.659 21.884 7.418 1.00 67.66 213 VAL A CA 1
ATOM 774 C C . VAL A 1 103 ? 12.643 22.442 8.407 1.00 72.68 213 VAL A C 1
ATOM 775 O O . VAL A 1 103 ? 12.742 23.604 8.813 1.00 72.99 213 VAL A O 1
ATOM 779 N N . TYR A 1 104 ? 11.677 21.617 8.801 1.00 66.57 214 TYR A N 1
ATOM 780 C CA . TYR A 1 104 ? 10.585 22.040 9.671 1.00 74.28 214 TYR A CA 1
ATOM 781 C C . TYR A 1 104 ? 10.762 21.428 11.055 1.00 76.56 214 TYR A C 1
ATOM 782 O O . TYR A 1 104 ? 10.815 20.202 11.194 1.00 75.27 214 TYR A O 1
ATOM 791 N N . PHE A 1 105 ? 10.848 22.283 12.070 1.00 83.70 215 PHE A N 1
ATOM 792 C CA . PHE A 1 105 ? 10.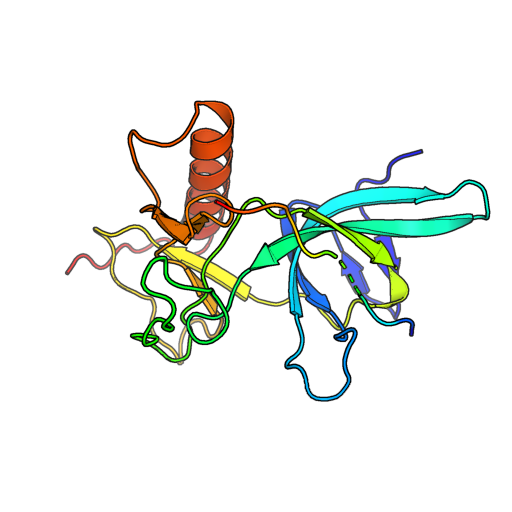894 21.858 13.469 1.00 83.77 215 PHE A CA 1
ATOM 793 C C . PHE A 1 105 ? 9.476 21.957 14.020 1.00 85.17 215 PHE A C 1
ATOM 794 O O . PHE A 1 105 ? 8.990 23.049 14.326 1.00 97.14 215 PHE A O 1
ATOM 802 N N . VAL A 1 106 ? 8.774 20.824 14.066 1.00 81.14 216 VAL A N 1
ATOM 803 C CA . VAL A 1 106 ? 7.352 20.790 14.525 1.00 94.83 216 VAL A CA 1
ATOM 804 C C . VAL A 1 106 ? 7.231 20.081 15.869 1.00 95.86 216 VAL A C 1
ATOM 805 O O . VAL A 1 106 ? 7.463 18.889 15.921 1.00 88.65 216 VAL A O 1
ATOM 809 N N . PRO A 1 107 ? 6.725 20.750 16.914 1.00 97.96 217 PRO A N 1
ATOM 810 C CA . PRO A 1 107 ? 6.650 20.173 18.261 1.00 107.50 217 PRO A CA 1
ATOM 811 C C . PRO A 1 107 ? 5.783 18.922 18.285 1.00 104.94 217 PRO A C 1
ATOM 812 O O . PRO A 1 107 ? 5.165 18.529 17.293 1.00 97.39 217 PRO A O 1
ATOM 816 N N . ALA A 1 108 ? 5.743 18.292 19.461 1.00 102.12 218 ALA A N 1
ATOM 817 C CA . ALA A 1 108 ? 5.008 17.040 19.604 1.00 101.30 218 ALA A CA 1
ATOM 818 C C . ALA A 1 108 ? 3.500 17.252 19.550 1.00 105.50 218 ALA A C 1
ATOM 819 O O . ALA A 1 108 ? 2.768 16.360 19.106 1.00 121.83 218 ALA A O 1
ATOM 821 N N . HIS A 1 109 ? 3.017 18.413 19.995 1.00 114.25 219 HIS A N 1
ATOM 822 C CA . HIS A 1 109 ? 1.577 18.658 20.012 1.00 118.08 219 HIS A CA 1
ATOM 823 C C . HIS A 1 109 ? 1.031 18.853 18.601 1.00 126.80 219 HIS A C 1
ATOM 824 O O . HIS A 1 109 ? -0.001 18.277 18.240 1.00 136.88 219 HIS A O 1
ATOM 831 N N . LYS A 1 110 ? 1.707 19.666 17.796 1.00 120.68 220 LYS A N 1
ATOM 832 C CA . LYS A 1 110 ? 1.291 19.891 16.421 1.00 113.44 220 LYS A CA 1
ATOM 833 C C . LYS A 1 110 ? 1.733 18.730 15.538 1.00 108.26 220 LYS A C 1
ATOM 834 O O . LYS A 1 110 ? 2.797 18.139 15.741 1.00 108.38 220 LYS A O 1
ATOM 840 N N . GLN A 1 111 ? 0.904 18.400 14.552 1.00 115.49 221 GLN A N 1
ATOM 841 C CA . GLN A 1 111 ? 1.209 17.320 13.626 1.00 116.75 221 GLN A CA 1
ATOM 842 C C . GLN A 1 111 ? 1.893 17.863 12.373 1.00 112.15 221 GLN A C 1
ATOM 843 O O . GLN A 1 111 ? 1.924 19.069 12.116 1.00 116.62 221 GLN A O 1
ATOM 849 N N . LEU A 1 112 ? 2.443 16.937 11.591 1.00 97.26 222 LEU A N 1
ATOM 850 C CA . LEU A 1 112 ? 3.294 17.292 10.466 1.00 100.73 222 LEU A CA 1
ATOM 851 C C . LEU A 1 112 ? 2.506 18.030 9.384 1.00 100.35 222 LEU A C 1
ATOM 852 O O . LEU A 1 112 ? 1.301 17.819 9.225 1.00 115.11 222 LEU A O 1
ATOM 857 N N . PRO A 1 113 ? 3.169 18.900 8.627 1.00 100.03 223 PRO A N 1
ATOM 858 C CA . PRO A 1 113 ? 2.527 19.485 7.444 1.00 93.73 223 PRO A CA 1
ATOM 859 C C . PRO A 1 113 ? 2.346 18.439 6.356 1.00 104.30 223 PRO A C 1
ATOM 860 O O . PRO A 1 113 ? 2.952 17.364 6.376 1.00 122.04 223 PRO A O 1
ATOM 864 N N . LYS A 1 114 ? 1.491 18.765 5.393 1.00 96.51 224 LYS A N 1
ATOM 865 C CA . LYS A 1 114 ? 1.237 17.851 4.291 1.00 100.40 224 LYS A CA 1
ATOM 866 C C . LYS A 1 114 ? 2.359 17.931 3.261 1.00 98.17 224 LYS A C 1
ATOM 867 O O . LYS A 1 114 ? 3.022 18.960 3.106 1.00 89.36 224 LYS A O 1
ATOM 873 N N . ARG A 1 115 ? 2.568 16.816 2.558 1.00 116.47 225 ARG A N 1
ATOM 874 C CA . ARG A 1 115 ? 3.728 16.692 1.680 1.00 103.23 225 ARG A CA 1
ATOM 875 C C . ARG A 1 115 ? 3.597 17.582 0.450 1.00 105.33 225 ARG A C 1
ATOM 876 O O . ARG A 1 115 ? 4.542 18.290 0.083 1.00 100.72 225 ARG A O 1
ATOM 884 N N . LYS A 1 116 ? 2.434 17.560 -0.204 1.00 99.79 226 LYS A N 1
ATOM 885 C CA . LYS A 1 116 ? 2.255 18.367 -1.406 1.00 100.80 226 LYS A CA 1
ATOM 886 C C . LYS A 1 116 ? 2.130 19.853 -1.095 1.00 105.02 226 LYS A C 1
ATOM 887 O O . LYS A 1 116 ? 2.328 20.680 -1.993 1.00 109.31 226 LYS A O 1
ATOM 893 N N . ASN A 1 117 ? 1.807 20.212 0.149 1.00 110.83 227 ASN A N 1
ATOM 894 C CA . ASN A 1 117 ? 1.743 21.619 0.530 1.00 101.63 227 ASN A CA 1
ATOM 895 C C . ASN A 1 117 ? 3.138 22.205 0.711 1.00 89.51 227 ASN A C 1
ATOM 896 O O . ASN A 1 117 ? 3.534 23.132 -0.003 1.00 87.36 227 ASN A O 1
ATOM 901 N N . ASN A 1 118 ? 3.901 21.671 1.663 1.00 82.97 228 ASN A N 1
ATOM 902 C CA . ASN A 1 118 ? 5.234 22.173 1.990 1.00 74.45 228 ASN A CA 1
ATOM 903 C C . ASN A 1 118 ? 6.200 20.998 2.052 1.00 93.46 228 ASN A C 1
ATOM 904 O O . ASN A 1 118 ? 6.365 20.370 3.106 1.00 104.60 228 ASN A O 1
ATOM 909 N N . PRO A 1 119 ? 6.857 20.675 0.939 1.00 82.52 229 PRO A N 1
ATOM 910 C CA . PRO A 1 119 ? 7.815 19.564 0.946 1.00 91.04 229 PRO A CA 1
ATOM 911 C C . PRO A 1 119 ? 9.136 19.972 1.577 1.00 89.94 229 PRO A C 1
ATOM 912 O O . PRO A 1 119 ? 9.602 21.103 1.423 1.00 85.41 229 PRO A O 1
ATOM 916 N N . GLY A 1 120 ? 9.736 19.036 2.288 1.00 83.45 230 GLY A N 1
ATOM 917 C CA . GLY A 1 120 ? 11.001 19.283 2.952 1.00 67.53 230 GLY A CA 1
ATOM 918 C C . GLY A 1 120 ? 11.153 18.384 4.159 1.00 74.95 230 GLY A C 1
ATOM 919 O O . GLY A 1 120 ? 10.271 17.600 4.500 1.00 80.18 230 GLY A O 1
ATOM 920 N N . PHE A 1 121 ? 12.308 18.517 4.806 1.00 85.44 231 PHE A N 1
ATOM 921 C CA . PHE A 1 121 ? 12.601 17.714 5.981 1.00 79.10 231 PHE A CA 1
ATOM 922 C C . PHE A 1 121 ? 11.769 18.171 7.176 1.00 88.86 231 PHE A C 1
ATOM 923 O O . PHE A 1 121 ? 11.396 19.341 7.294 1.00 89.20 231 PHE A O 1
ATOM 931 N N . ILE A 1 122 ? 11.485 17.227 8.071 1.00 82.04 232 ILE A N 1
ATOM 932 C CA . ILE A 1 122 ? 10.788 17.504 9.320 1.00 78.18 232 ILE A CA 1
ATOM 933 C C . ILE A 1 122 ? 11.639 16.976 10.467 1.00 82.81 232 ILE A C 1
ATOM 934 O O . ILE A 1 122 ? 12.256 15.913 10.356 1.00 89.13 232 ILE A O 1
ATOM 939 N N . VAL A 1 123 ? 11.672 17.720 11.570 1.00 75.72 233 VAL A N 1
ATOM 940 C CA . VAL A 1 123 ? 12.482 17.373 12.732 1.00 68.96 233 VAL A CA 1
ATOM 941 C C . VAL A 1 123 ? 11.569 17.280 13.946 1.00 86.90 233 VAL A C 1
ATOM 942 O O . VAL A 1 123 ? 10.856 18.237 14.269 1.00 85.08 233 VAL A O 1
ATOM 946 N N . ARG A 1 124 ? 11.593 16.126 14.614 1.00 83.05 234 ARG A N 1
ATOM 947 C CA . ARG A 1 124 ? 10.883 15.931 15.870 1.00 92.94 234 ARG A CA 1
ATOM 948 C C . ARG A 1 124 ? 11.800 15.511 17.009 1.00 82.20 234 ARG A C 1
ATOM 949 O O . ARG A 1 124 ? 11.331 15.376 18.143 1.00 98.73 234 ARG A O 1
ATOM 957 N N . LYS A 1 125 ? 13.087 15.292 16.740 1.00 91.74 235 LYS A N 1
ATOM 958 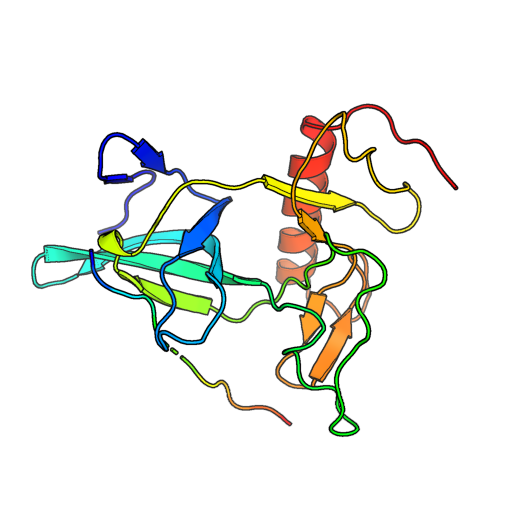C CA . LYS A 1 125 ? 14.032 14.855 17.756 1.00 91.09 235 LYS A CA 1
ATOM 959 C C . LYS A 1 125 ? 15.359 15.572 17.554 1.00 82.25 235 LYS A C 1
ATOM 960 O O . LYS A 1 125 ? 15.638 16.121 16.485 1.00 75.31 235 LYS A O 1
ATOM 966 N N . VAL A 1 126 ? 16.178 15.560 18.603 1.00 84.10 236 VAL A N 1
ATOM 967 C CA . VAL A 1 126 ? 17.536 16.088 18.558 1.00 81.62 236 VAL A CA 1
ATOM 968 C C . VAL A 1 126 ? 18.477 14.999 19.052 1.00 79.91 236 VAL A C 1
ATOM 969 O O . VAL A 1 126 ? 18.266 14.432 20.129 1.00 88.50 236 VAL A O 1
ATOM 973 N N . TYR A 1 127 ? 19.511 14.703 18.268 1.00 74.55 237 TYR A N 1
ATOM 974 C CA . TYR A 1 127 ? 20.381 13.566 18.542 1.00 71.37 237 TYR A CA 1
ATOM 975 C C . TYR A 1 127 ? 21.496 13.966 19.502 1.00 78.21 237 TYR A C 1
ATOM 976 O O . TYR A 1 127 ? 22.298 14.856 19.197 1.00 79.22 237 TYR A O 1
ATOM 985 N N . ASP A 1 128 ? 21.541 13.306 20.658 1.00 77.19 238 ASP A N 1
ATOM 986 C CA . ASP A 1 128 ? 22.644 13.439 21.602 1.00 79.96 238 ASP A CA 1
ATOM 987 C C . ASP A 1 128 ? 23.758 12.497 21.169 1.00 77.41 238 ASP A C 1
ATOM 988 O O . ASP A 1 128 ? 23.638 11.272 21.312 1.00 92.26 238 ASP A O 1
ATOM 993 N N . THR A 1 129 ? 24.842 13.073 20.637 1.00 74.19 239 THR A N 1
ATOM 994 C CA . THR A 1 129 ? 25.966 12.275 20.156 1.00 77.05 239 THR A CA 1
ATOM 995 C C . THR A 1 129 ? 26.782 11.697 21.304 1.00 82.43 239 THR A C 1
ATOM 996 O O . THR A 1 129 ? 27.313 10.587 21.184 1.00 79.17 239 THR A O 1
ATOM 1000 N N . VAL A 1 130 ? 26.903 12.430 22.412 1.00 71.84 240 VAL A N 1
ATOM 1001 C CA . VAL A 1 130 ? 27.707 11.958 23.538 1.00 81.13 240 VAL A CA 1
ATOM 1002 C C . VAL A 1 130 ? 27.097 10.692 24.128 1.00 82.56 240 VAL A C 1
ATOM 1003 O O . VAL A 1 130 ? 27.741 9.638 24.187 1.00 85.32 240 VAL A O 1
ATOM 1007 N N . GLU A 1 131 ? 25.847 10.777 24.569 1.00 83.80 241 GLU A N 1
ATOM 1008 C CA . GLU A 1 131 ? 25.148 9.630 25.130 1.00 88.60 241 GLU A CA 1
ATOM 1009 C C . GLU A 1 131 ? 24.407 8.815 24.079 1.00 88.44 241 GLU A C 1
ATOM 1010 O O . GLU A 1 131 ? 23.829 7.776 24.420 1.00 96.91 241 GLU A O 1
ATOM 1016 N N . LYS A 1 132 ? 24.440 9.244 22.829 1.00 90.21 242 LYS A N 1
ATOM 1017 C CA . LYS A 1 132 ? 23.759 8.488 21.755 1.00 85.29 242 LYS A CA 1
ATOM 1018 C C . LYS A 1 132 ? 22.266 8.314 22.025 1.0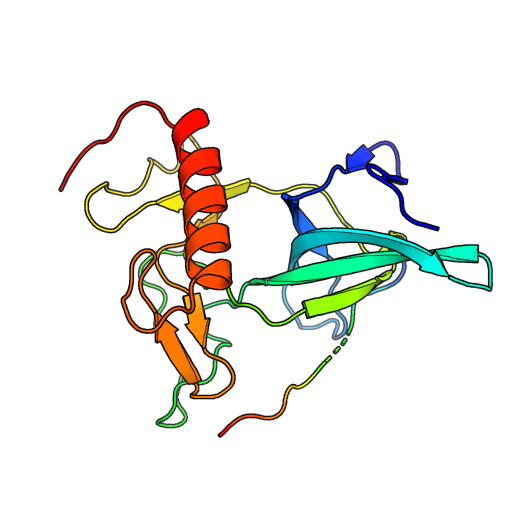0 84.55 242 LYS A C 1
ATOM 1019 O O . LYS A 1 132 ? 21.790 7.217 21.842 1.00 94.25 242 LYS A O 1
ATOM 1025 N N . LYS A 1 133 ? 21.567 9.373 22.418 1.00 79.39 243 LYS A N 1
ATOM 1026 C CA . LYS A 1 133 ? 20.112 9.301 22.697 1.00 79.62 243 LYS A CA 1
ATOM 1027 C C . LYS A 1 133 ? 19.380 10.466 22.022 1.00 80.07 243 LYS A C 1
ATOM 1028 O O . LYS A 1 133 ? 20.047 11.347 21.499 1.00 77.01 243 LYS A O 1
ATOM 1034 N N . LEU A 1 134 ? 18.048 10.424 22.025 1.00 75.40 244 LEU A N 1
ATOM 1035 C CA . LEU A 1 134 ? 17.187 11.448 21.392 1.00 73.22 244 LEU A CA 1
ATOM 1036 C C . LEU A 1 134 ? 16.515 12.326 22.433 1.00 76.98 244 LEU A C 1
ATOM 1037 O O . LEU A 1 134 ? 15.944 11.809 23.350 1.00 87.17 244 LEU A O 1
ATOM 1042 N N . TRP A 1 135 ? 16.546 13.626 22.217 1.00 79.82 245 TRP A N 1
ATOM 1043 C CA . TRP A 1 135 ? 15.870 14.596 23.097 1.00 87.27 245 TRP A CA 1
ATOM 1044 C C . TRP A 1 135 ? 14.670 15.139 22.333 1.00 93.30 245 TRP A C 1
ATOM 1045 O O . TRP A 1 135 ? 14.771 15.264 21.135 1.00 110.11 245 TRP A O 1
ATOM 1056 N N . LYS A 1 136 ? 13.560 15.390 23.000 1.00 93.41 246 LYS A N 1
ATOM 1057 C CA . LYS A 1 136 ? 12.448 16.071 22.359 1.00 83.70 246 LYS A CA 1
ATOM 1058 C C . LYS A 1 136 ? 12.791 17.547 22.170 1.00 87.74 246 LYS A C 1
ATOM 1059 O O . LYS A 1 136 ? 13.795 18.048 22.683 1.00 94.73 246 LYS A O 1
ATOM 1065 N N . LEU A 1 137 ? 11.944 18.250 21.416 1.00 88.55 247 LEU A N 1
ATOM 1066 C CA . LEU A 1 137 ? 12.193 19.669 21.167 1.00 90.62 247 LEU A CA 1
ATOM 1067 C C . LEU A 1 137 ? 12.179 20.467 22.466 1.00 87.29 247 LEU A C 1
ATOM 1068 O O . LEU A 1 137 ? 12.968 21.406 22.633 1.00 97.10 247 LEU A O 1
ATOM 1073 N N . THR A 1 138 ? 11.301 20.108 23.396 1.00 87.94 248 THR A N 1
ATOM 1074 C CA . THR A 1 138 ? 11.264 20.703 24.726 1.00 90.03 248 THR A CA 1
ATOM 1075 C C . THR A 1 138 ? 11.584 19.618 25.743 1.00 96.12 248 THR A C 1
ATOM 1076 O O . THR A 1 138 ? 10.840 18.639 25.864 1.00 115.79 248 THR A O 1
ATOM 1080 N N . ASP A 1 139 ? 12.684 19.791 26.472 1.00 98.31 249 ASP A N 1
ATOM 1081 C CA . ASP A 1 139 ? 13.138 18.763 27.394 1.00 105.13 249 ASP A CA 1
ATOM 1082 C C . ASP A 1 139 ? 13.931 19.403 28.523 1.00 109.92 249 ASP A C 1
ATOM 1083 O O . ASP A 1 139 ? 14.632 20.399 28.327 1.00 104.74 249 ASP A O 1
ATOM 1088 N N . LYS A 1 140 ? 13.812 18.809 29.714 1.00 115.18 250 LYS A N 1
ATOM 1089 C CA . LYS A 1 140 ? 14.559 19.284 30.870 1.00 119.73 250 LYS A CA 1
ATOM 1090 C C . LYS A 1 140 ? 16.040 18.943 30.781 1.00 122.36 250 LYS A C 1
ATOM 1091 O O . LYS A 1 140 ? 16.853 19.591 31.448 1.00 124.63 250 LYS A O 1
ATOM 1097 N N . ASP A 1 141 ? 16.406 17.940 29.977 1.00 130.96 251 ASP A N 1
ATOM 1098 C CA . ASP A 1 141 ? 17.809 17.560 29.858 1.00 126.05 251 ASP A CA 1
ATOM 1099 C C . ASP A 1 141 ? 18.635 18.673 29.226 1.00 120.26 251 ASP A C 1
ATOM 1100 O O . ASP A 1 141 ? 19.838 18.780 29.491 1.00 123.63 251 ASP A O 1
ATOM 1105 N N . TYR A 1 142 ? 18.009 19.513 28.406 1.00 112.31 252 TYR A N 1
ATOM 1106 C CA . TYR A 1 142 ? 18.714 20.604 27.751 1.00 113.83 252 TYR A CA 1
ATOM 1107 C C . TYR A 1 142 ? 19.303 21.569 28.770 1.00 109.25 252 TYR A C 1
ATOM 1108 O O . TYR A 1 142 ? 18.759 21.772 29.861 1.00 112.65 252 TYR A O 1
ATOM 1117 N N . GLU A 1 143 ? 20.427 22.175 28.400 1.00 107.85 253 GLU A N 1
ATOM 1118 C CA . GLU A 1 143 ? 20.887 23.368 29.088 1.00 108.24 253 GLU A CA 1
ATOM 1119 C C . GLU A 1 143 ? 20.029 24.554 28.647 1.00 118.48 253 GLU A C 1
ATOM 1120 O O . GLU A 1 143 ? 19.153 24.435 27.784 1.00 112.90 253 GLU A O 1
ATOM 1126 N N . ASP A 1 144 ? 20.277 25.722 29.243 1.00 124.54 254 ASP A N 1
ATOM 1127 C CA . ASP A 1 144 ? 19.475 26.894 28.903 1.00 126.15 254 ASP A CA 1
ATOM 1128 C C . ASP A 1 144 ? 19.711 27.317 27.455 1.00 112.14 254 ASP A C 1
ATOM 1129 O O . ASP A 1 144 ? 18.761 27.586 26.710 1.00 108.54 254 ASP A O 1
ATOM 1134 N N . SER A 1 145 ? 20.978 27.353 27.033 1.00 106.06 255 SER A N 1
ATOM 1135 C CA . SER A 1 145 ? 21.302 27.837 25.694 1.00 110.48 255 SER A CA 1
ATOM 1136 C C . SER A 1 145 ? 20.840 26.865 24.613 1.00 101.36 255 SER A C 1
ATOM 1137 O O . SER A 1 145 ? 20.384 27.290 23.545 1.00 106.44 255 SER A O 1
ATOM 1140 N N . LYS A 1 146 ? 20.947 25.559 24.863 1.00 92.62 256 LYS A N 1
ATOM 1141 C CA . LYS A 1 146 ? 20.521 24.587 23.858 1.00 102.62 256 LYS A CA 1
ATOM 1142 C C . LYS A 1 146 ? 19.003 24.571 23.714 1.00 96.40 256 LYS A C 1
ATOM 1143 O O . LYS A 1 146 ? 18.475 24.488 22.594 1.00 96.18 256 LYS A O 1
ATOM 1149 N N . GLN A 1 147 ? 18.285 24.646 24.837 1.00 91.85 257 GLN A N 1
ATOM 1150 C CA . GLN A 1 147 ? 16.837 24.800 24.774 1.00 93.52 257 GLN A CA 1
ATOM 1151 C C . GLN A 1 147 ? 16.463 26.089 24.052 1.00 94.75 257 GLN A C 1
ATOM 1152 O O . GLN A 1 147 ? 15.481 26.123 23.302 1.00 93.34 257 GLN A O 1
ATOM 1158 N N . ARG A 1 148 ? 17.246 27.152 24.250 1.00 97.62 258 ARG A N 1
ATOM 1159 C CA . ARG A 1 148 ? 16.997 28.397 23.528 1.00 98.88 258 ARG A CA 1
ATOM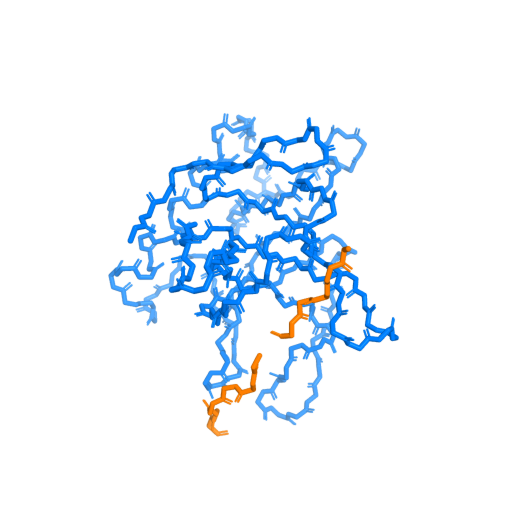 1160 C C . ARG A 1 148 ? 17.193 28.219 22.027 1.00 93.05 258 ARG A C 1
ATOM 1161 O O . ARG A 1 148 ? 16.418 28.753 21.228 1.00 92.51 258 ARG A O 1
ATOM 1169 N N . GLU A 1 149 ? 18.230 27.481 21.625 1.00 88.99 259 GLU A N 1
ATOM 1170 C CA . GLU A 1 149 ? 18.440 27.204 20.205 1.00 83.81 259 GLU A CA 1
ATOM 1171 C C . GLU A 1 149 ? 17.250 26.455 19.614 1.00 82.75 259 GLU A C 1
ATOM 1172 O O . GLU A 1 149 ? 16.730 26.819 18.548 1.00 87.64 259 GLU A O 1
ATOM 1178 N N . ILE A 1 150 ? 16.815 25.393 20.295 1.00 87.47 260 ILE A N 1
ATOM 1179 C CA . ILE A 1 150 ? 15.702 24.598 19.781 1.00 78.59 260 ILE A CA 1
ATOM 1180 C C . ILE A 1 150 ? 14.429 25.437 19.724 1.00 81.66 260 ILE A C 1
ATOM 1181 O O . ILE A 1 150 ? 13.636 25.321 18.781 1.00 84.88 260 ILE A O 1
ATOM 1186 N N . ASP A 1 151 ? 14.224 26.307 20.717 1.00 92.51 261 ASP A N 1
ATOM 1187 C CA . ASP A 1 151 ? 13.050 27.175 20.712 1.00 94.51 261 ASP A CA 1
ATOM 1188 C C . ASP A 1 151 ? 13.113 28.188 19.577 1.00 89.05 261 ASP A C 1
ATOM 1189 O O . ASP A 1 151 ? 12.087 28.503 18.964 1.00 89.19 261 ASP A O 1
ATOM 1194 N N . VAL A 1 152 ? 14.305 28.714 19.285 1.00 88.12 262 VAL A N 1
ATOM 1195 C CA . VAL A 1 152 ? 14.457 29.638 18.164 1.00 86.97 262 VAL A CA 1
ATOM 1196 C C . VAL A 1 152 ? 14.104 28.945 16.857 1.00 90.87 262 VAL A C 1
ATOM 1197 O O . VAL A 1 152 ? 13.408 29.510 16.004 1.00 81.52 262 VAL A O 1
ATOM 1201 N N . LEU A 1 153 ? 14.565 27.706 16.684 1.00 78.11 263 LEU A N 1
ATOM 1202 C CA . LEU A 1 153 ? 14.259 26.988 15.449 1.00 76.89 263 LEU A CA 1
ATOM 1203 C C . LEU A 1 153 ? 12.774 26.656 15.347 1.00 91.26 263 LEU A C 1
ATOM 1204 O O . LEU A 1 153 ? 12.177 26.778 14.268 1.00 72.90 263 LEU A O 1
ATOM 1209 N N . VAL A 1 154 ? 12.155 26.247 16.458 1.00 91.71 264 VAL A N 1
ATOM 1210 C CA . VAL A 1 154 ? 10.721 25.966 16.450 1.00 78.86 264 VAL A CA 1
ATOM 1211 C C . VAL A 1 154 ? 9.931 27.230 16.135 1.00 84.86 264 VAL A C 1
ATOM 1212 O O . VAL A 1 154 ? 8.941 27.193 15.392 1.00 94.79 264 VAL A O 1
ATOM 1216 N N . LYS A 1 155 ? 10.363 28.372 16.677 1.00 99.07 265 LYS A N 1
ATOM 1217 C CA . LYS A 1 155 ? 9.692 29.637 16.402 1.00 107.32 265 LYS A CA 1
ATOM 1218 C C . LYS A 1 155 ? 9.839 30.037 14.940 1.00 97.43 265 LYS A C 1
ATOM 1219 O O . LYS A 1 155 ? 8.880 30.515 14.322 1.00 90.05 265 LYS A O 1
ATOM 1225 N N . LYS A 1 156 ? 11.032 29.853 14.368 1.00 93.20 266 LYS A N 1
ATOM 1226 C CA . LYS A 1 156 ? 11.224 30.155 12.953 1.00 81.37 266 LYS A CA 1
ATOM 1227 C C . LYS A 1 156 ? 10.356 29.259 12.079 1.00 86.11 266 LYS A C 1
ATOM 1228 O O . LYS A 1 156 ? 9.836 29.699 11.048 1.00 80.09 266 LYS A O 1
ATOM 1234 N N . THR A 1 157 ? 10.191 27.995 12.476 1.00 90.51 267 THR A N 1
ATOM 1235 C CA . THR A 1 157 ? 9.273 27.118 11.756 1.00 82.05 267 THR A CA 1
ATOM 1236 C C . THR A 1 157 ? 7.826 27.576 11.913 1.00 90.82 267 THR A C 1
ATOM 1237 O O . THR A 1 157 ? 7.035 27.464 10.970 1.00 88.69 267 THR A O 1
ATOM 1241 N N . MET A 1 158 ? 7.470 28.112 13.082 1.00 94.80 268 MET A N 1
ATOM 1242 C CA . MET A 1 158 ? 6.088 28.518 13.327 1.00 94.03 268 MET A CA 1
ATOM 1243 C C . MET A 1 158 ? 5.724 29.773 12.546 1.00 89.75 268 MET A C 1
ATOM 1244 O O . MET A 1 158 ? 4.583 29.915 12.088 1.00 86.02 268 MET A O 1
ATOM 1249 N N . ASN A 1 159 ? 6.671 30.701 12.387 1.00 114.12 269 ASN A N 1
ATOM 1250 C CA . ASN A 1 159 ? 6.399 31.901 11.603 1.00 117.93 269 ASN A CA 1
ATOM 1251 C C . ASN A 1 159 ? 6.136 31.579 10.139 1.00 117.47 269 ASN A C 1
ATOM 1252 O O . ASN A 1 159 ? 5.537 32.395 9.433 1.00 120.37 269 ASN A O 1
ATOM 1257 N N . VAL A 1 160 ? 6.568 30.412 9.673 1.00 114.44 270 VAL A N 1
ATOM 1258 C CA . VAL A 1 160 ? 6.269 29.970 8.316 1.00 114.50 270 VAL A CA 1
ATOM 1259 C C . VAL A 1 160 ? 4.939 29.233 8.256 1.00 112.75 270 VAL A C 1
ATOM 1260 O O . VAL A 1 160 ? 4.092 29.522 7.407 1.00 114.73 270 VAL A O 1
ATOM 1264 N N . LEU A 1 161 ? 4.741 28.277 9.159 1.00 109.46 271 LEU A N 1
ATOM 1265 C CA . LEU A 1 161 ? 3.534 27.453 9.198 1.00 107.93 271 LEU A CA 1
ATOM 1266 C C . LEU A 1 161 ? 2.615 28.014 10.274 1.00 109.65 271 LEU A C 1
ATOM 1267 O O . LEU A 1 161 ? 2.825 27.788 11.467 1.00 120.57 271 LEU A O 1
ATOM 1272 N N . GLY A 1 162 ? 1.585 28.747 9.845 1.00 111.96 272 GLY A N 1
ATOM 1273 C CA . GLY A 1 162 ? 0.707 29.401 10.802 1.00 120.15 272 GLY A CA 1
ATOM 1274 C C . GLY A 1 162 ? -0.249 28.442 11.485 1.00 131.67 272 GLY A C 1
ATOM 1275 O O . GLY A 1 162 ? -0.369 28.442 12.710 1.00 132.23 272 GLY A O 1
ATOM 1276 N N . ASP A 1 163 ? -0.939 27.621 10.703 1.00 144.51 273 ASP A N 1
ATOM 1277 C CA . ASP A 1 163 ? -1.940 26.721 11.257 1.00 146.27 273 ASP A CA 1
ATOM 1278 C C . ASP A 1 163 ? -1.280 25.576 12.021 1.00 136.83 273 ASP A C 1
ATOM 1279 O O . ASP A 1 163 ? -0.247 25.043 11.603 1.00 126.61 273 ASP A O 1
ATOM 1284 N N . LEU A 1 164 ? -1.886 25.192 13.150 1.00 137.81 274 LEU A N 1
ATOM 1285 C CA . LEU A 1 164 ? -1.376 24.138 14.029 1.00 140.34 274 LEU A CA 1
ATOM 1286 C C . LEU A 1 164 ? -2.422 23.039 14.134 1.00 139.55 274 LEU A C 1
ATOM 1287 O O . LEU A 1 164 ? -3.221 23.018 15.087 1.00 152.82 274 LEU A O 1
ATOM 1292 N N . PRO A 1 165 ? -2.510 22.152 13.133 1.00 134.71 275 PRO A N 1
ATOM 1293 C CA . PRO A 1 165 ? -3.406 21.016 13.210 1.00 133.79 275 PRO A CA 1
ATOM 1294 C C . PRO A 1 165 ? -2.914 20.052 14.293 1.00 136.90 275 PRO A C 1
ATOM 1295 O O . PRO A 1 165 ? -1.977 19.349 14.033 1.00 141.76 275 PRO A O 1
ATOM 1299 N N . ASP A 1 166 ? -3.562 20.044 15.462 1.00 137.39 276 ASP A N 1
ATOM 1300 C CA . ASP A 1 166 ? -3.196 19.142 16.587 1.00 134.96 276 ASP A CA 1
ATOM 1301 C C . ASP A 1 166 ? -3.661 17.720 16.280 1.00 137.01 276 ASP A C 1
ATOM 1302 O O . ASP A 1 166 ? -4.576 17.574 15.479 1.00 140.59 276 ASP A O 1
ATOM 1307 N N . LEU A 1 167 ? -3.050 16.719 16.910 1.00 133.59 277 LEU A N 1
ATOM 1308 C CA . LEU A 1 167 ? -3.415 15.300 16.666 1.00 123.24 277 LEU A CA 1
ATOM 1309 C C . LEU A 1 167 ? -4.675 14.948 17.455 1.00 123.77 277 LEU A C 1
ATOM 1310 O O . LEU A 1 167 ? -4.662 13.857 18.055 1.00 121.19 277 LEU A O 1
ATOM 1315 N N . THR B 2 3 ? 34.209 23.262 -6.545 1.00 113.43 22 THR P N 1
ATOM 1316 C CA . THR B 2 3 ? 33.200 22.827 -5.588 1.00 110.00 22 THR P CA 1
ATOM 1317 C C . THR B 2 3 ? 33.774 21.779 -4.638 1.00 125.08 22 THR P C 1
ATOM 1318 O O . THR B 2 3 ? 33.695 20.577 -4.895 1.00 131.85 22 THR P O 1
ATOM 1322 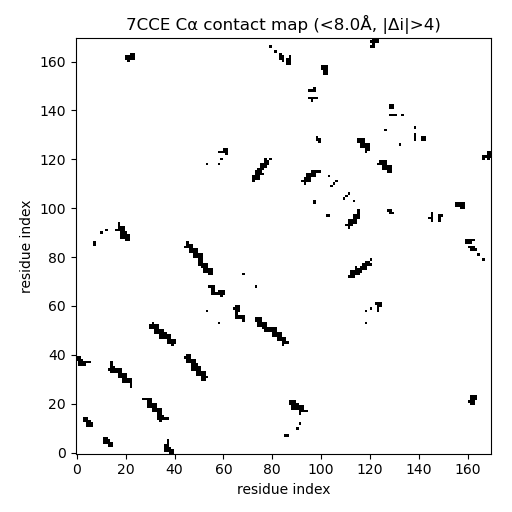N N . LYS B 2 4 ? 34.362 22.251 -3.541 1.00 121.71 23 LYS P N 1
ATOM 1323 C CA . LYS B 2 4 ? 34.941 21.379 -2.530 1.00 101.57 23 LYS P CA 1
ATOM 1324 C C . LYS B 2 4 ? 33.843 20.575 -1.831 1.00 101.70 23 LYS P C 1
ATOM 1325 O O . LYS B 2 4 ? 32.654 20.882 -1.930 1.00 116.31 23 LYS P O 1
ATOM 1331 N N . ALA B 2 5 ? 34.251 19.509 -1.146 1.00 97.85 24 ALA P N 1
ATOM 1332 C CA . ALA B 2 5 ? 33.359 18.687 -0.345 1.00 95.59 24 ALA P CA 1
ATOM 1333 C C . ALA B 2 5 ? 33.485 19.044 1.133 1.00 95.45 24 ALA P C 1
ATOM 1334 O O . ALA B 2 5 ? 34.468 19.649 1.573 1.00 90.54 24 ALA P O 1
ATOM 1336 N N . ALA B 2 6 ? 32.468 18.663 1.899 1.00 89.44 25 ALA P N 1
ATOM 1337 C CA . ALA B 2 6 ? 32.404 18.943 3.327 1.00 85.77 25 ALA P CA 1
ATOM 1338 C C . ALA B 2 6 ? 32.740 17.683 4.114 1.00 90.24 25 ALA P C 1
ATOM 1339 O O . ALA B 2 6 ? 32.101 16.643 3.929 1.00 85.28 25 ALA P O 1
ATOM 1341 N N . ARG B 2 7 ? 33.700 17.775 5.039 1.00 82.63 26 ARG P N 1
ATOM 1342 C CA . ARG B 2 7 ? 34.087 16.583 5.848 1.00 81.56 26 ARG P CA 1
ATOM 1343 C C . ARG B 2 7 ? 33.483 16.679 7.256 1.00 83.62 26 ARG P C 1
ATOM 1344 O O . ARG B 2 7 ? 33.554 17.772 7.851 1.00 80.43 26 ARG P O 1
ATOM 1364 N N . SER B 2 9 ? 33.496 15.651 11.209 1.00 87.69 28 SER P N 1
ATOM 1365 C CA . SER B 2 9 ? 34.410 15.163 12.266 1.00 91.45 28 SER P CA 1
ATOM 1366 C C . SER B 2 9 ? 33.723 14.058 13.062 1.00 95.83 28 SER P C 1
ATOM 1367 O O . SER B 2 9 ? 32.517 13.955 12.984 1.00 87.79 28 SER P O 1
ATOM 1370 N N . ALA B 2 10 ? 34.496 13.261 13.791 1.00 94.41 29 ALA P N 1
ATOM 1371 C CA . ALA B 2 10 ? 33.947 12.173 14.626 1.00 81.34 29 ALA P CA 1
ATOM 1372 C C . ALA B 2 10 ? 34.147 12.556 16.089 1.00 88.56 29 ALA P C 1
ATOM 1373 O O . ALA B 2 10 ? 35.241 12.438 16.602 1.00 86.67 29 ALA P O 1
ATOM 1375 N N . PRO B 2 11 ? 33.090 12.989 16.775 1.00 72.21 30 PRO P N 1
ATOM 1376 C CA . PRO B 2 11 ? 33.177 13.492 18.149 1.00 72.42 30 PRO P CA 1
ATOM 1377 C C . PRO B 2 11 ? 33.345 12.364 19.152 1.00 83.03 30 PRO P C 1
ATOM 1378 O O . PRO B 2 11 ? 32.994 11.208 18.906 1.00 84.87 30 PRO P O 1
ATOM 1382 N N . ALA B 2 12 ? 33.897 12.727 20.307 1.00 77.31 31 ALA P N 1
ATOM 1383 C CA . ALA B 2 12 ? 34.041 11.774 21.399 1.00 73.52 31 ALA P CA 1
ATOM 1384 C C . ALA B 2 12 ? 32.676 11.476 22.006 1.00 69.07 31 ALA P C 1
ATOM 1385 O O . ALA B 2 12 ? 31.931 12.392 22.368 1.00 66.70 31 ALA P O 1
ATOM 1387 N N . THR B 2 13 ? 32.344 10.194 22.109 1.00 61.85 32 THR P N 1
ATOM 1388 C CA . THR B 2 13 ? 31.050 9.753 22.607 1.00 61.78 32 THR P CA 1
ATOM 1389 C C . THR B 2 13 ? 31.243 8.845 23.814 1.00 73.41 32 THR P C 1
ATOM 1390 O O . THR B 2 13 ? 32.349 8.391 24.116 1.00 64.83 32 THR P O 1
ATOM 1394 N N . GLY B 2 14 ? 30.140 8.579 24.508 1.00 76.61 33 GLY P N 1
ATOM 1395 C CA . GLY B 2 14 ? 30.165 7.718 25.676 1.00 74.24 33 GLY P CA 1
ATOM 1396 C C . GLY B 2 14 ? 30.418 6.262 25.336 1.00 76.20 33 GLY P C 1
ATOM 1397 O O . GLY B 2 14 ? 30.393 5.873 24.168 1.00 89.22 33 GLY P O 1
#